Protein AF-A0A7S0S311-F1 (afdb_monomer_lite)

Secondary structure (DSSP, 8-state):
------GGG-HHHHIIIIIS------GGGTTS--S-SSPPPHHHHHHHHHHHHHHHHHHHHHHHHHHHTPBPTTT--BTTSPP-PPPPPP--PPPPP-HHHHHHHHHHHHHHHHHHHHHHHHHHHTT-SS--------------------

Structure (mmCIF, N/CA/C/O backbone):
data_AF-A0A7S0S311-F1
#
_entry.id   AF-A0A7S0S311-F1
#
loop_
_atom_site.group_PDB
_atom_site.id
_atom_site.type_symbol
_atom_site.label_atom_id
_atom_site.label_alt_id
_atom_site.label_comp_id
_atom_site.label_asym_id
_atom_site.label_entity_id
_atom_site.label_seq_id
_atom_site.pdbx_PDB_ins_code
_atom_site.Cartn_x
_atom_site.Cartn_y
_atom_site.Cartn_z
_atom_site.occupancy
_atom_site.B_iso_or_equiv
_atom_site.auth_seq_id
_atom_site.auth_comp_id
_atom_site.auth_asym_id
_atom_site.auth_atom_id
_atom_site.pdbx_PDB_model_num
ATOM 1 N N . TYR A 1 1 ? -0.106 21.552 -8.488 1.00 35.12 1 TYR A N 1
ATOM 2 C CA . TYR A 1 1 ? -1.240 20.873 -7.839 1.00 35.12 1 TYR A CA 1
ATOM 3 C C . TYR A 1 1 ? -0.698 19.717 -7.018 1.00 35.12 1 TYR A C 1
ATOM 5 O O . TYR A 1 1 ? -0.629 18.599 -7.505 1.00 35.12 1 TYR A O 1
ATOM 13 N N . GLU A 1 2 ? -0.245 19.992 -5.796 1.00 34.47 2 GLU A N 1
ATOM 14 C CA . GLU A 1 2 ? 0.014 18.925 -4.830 1.00 34.47 2 GLU A CA 1
ATOM 15 C C . GLU A 1 2 ? -1.332 18.558 -4.213 1.00 34.47 2 GLU A C 1
ATOM 17 O O . GLU A 1 2 ? -1.869 19.280 -3.373 1.00 34.47 2 GLU A O 1
ATOM 22 N N . LEU A 1 3 ? -1.935 17.471 -4.692 1.00 40.78 3 LEU A N 1
ATOM 23 C CA . LEU A 1 3 ? -3.028 16.850 -3.961 1.00 40.78 3 LEU A CA 1
ATOM 24 C C . LEU A 1 3 ? -2.434 16.400 -2.623 1.00 40.78 3 LEU A C 1
ATOM 26 O O . LEU A 1 3 ? -1.615 15.485 -2.590 1.00 40.78 3 LEU A O 1
ATOM 30 N N . GLY A 1 4 ? -2.815 17.078 -1.540 1.00 38.97 4 GLY A N 1
ATOM 31 C CA . GLY A 1 4 ? -2.367 16.848 -0.166 1.00 38.97 4 GLY A CA 1
ATOM 32 C C . GLY A 1 4 ? -2.811 15.508 0.432 1.00 38.97 4 GLY A C 1
ATOM 33 O O . GLY A 1 4 ? -3.222 15.459 1.591 1.00 38.97 4 GLY A O 1
ATOM 34 N N . TRP A 1 5 ? -2.722 14.416 -0.331 1.00 44.72 5 TRP A N 1
ATOM 35 C CA . TRP A 1 5 ? -2.712 13.056 0.191 1.00 44.72 5 TRP A CA 1
ATOM 36 C C . TRP A 1 5 ? -1.402 12.887 0.952 1.00 44.72 5 TRP A C 1
ATOM 38 O O . TRP A 1 5 ? -0.357 12.540 0.404 1.00 44.72 5 TRP A O 1
ATOM 48 N N . ARG A 1 6 ? -1.439 13.259 2.229 1.00 55.03 6 ARG A N 1
ATOM 49 C CA . ARG A 1 6 ? -0.287 13.199 3.122 1.00 55.03 6 ARG A CA 1
ATOM 50 C C . ARG A 1 6 ? 0.303 11.781 3.112 1.00 55.03 6 ARG A C 1
ATOM 52 O O . ARG A 1 6 ? -0.429 10.797 3.001 1.00 55.03 6 ARG A O 1
ATOM 59 N N . LYS A 1 7 ? 1.624 11.674 3.325 1.00 58.47 7 LYS A N 1
ATOM 60 C CA . LYS A 1 7 ? 2.368 10.406 3.550 1.00 58.47 7 LYS A CA 1
ATOM 61 C C . LYS A 1 7 ? 1.701 9.475 4.588 1.00 58.47 7 LYS A C 1
ATOM 63 O O . LYS A 1 7 ? 1.974 8.277 4.623 1.00 58.47 7 LYS A O 1
ATOM 68 N N . GLU A 1 8 ? 0.810 10.046 5.392 1.00 66.06 8 GLU A N 1
ATOM 69 C CA . GLU A 1 8 ? -0.085 9.448 6.383 1.00 66.06 8 GLU A CA 1
ATOM 70 C C . GLU A 1 8 ? -1.044 8.371 5.836 1.00 66.06 8 GLU A C 1
ATOM 72 O O . GLU A 1 8 ? -1.534 7.570 6.625 1.00 66.06 8 GLU A O 1
ATOM 77 N N . CYS A 1 9 ? -1.285 8.293 4.520 1.00 73.31 9 CYS A N 1
ATOM 78 C CA . CYS A 1 9 ? -2.152 7.263 3.916 1.00 73.31 9 CYS A CA 1
ATOM 79 C C . CYS A 1 9 ? -1.428 6.356 2.905 1.00 73.31 9 CYS A C 1
ATOM 81 O O . CYS A 1 9 ? -2.066 5.761 2.038 1.00 73.31 9 CYS A O 1
ATOM 83 N N . SER A 1 10 ? -0.098 6.251 2.973 1.00 87.38 10 SER A N 1
ATOM 84 C CA . SER A 1 10 ? 0.636 5.347 2.075 1.00 87.38 10 SER A CA 1
ATOM 85 C C . SER A 1 10 ? 0.290 3.877 2.338 1.00 87.38 10 SER A C 1
ATOM 87 O O . SER A 1 10 ? 0.077 3.472 3.482 1.00 87.38 10 SER A O 1
ATOM 89 N N . LEU A 1 11 ? 0.301 3.049 1.287 1.00 87.94 11 LEU A N 1
ATOM 90 C CA . LEU A 1 11 ? 0.029 1.613 1.413 1.00 87.94 11 LEU A CA 1
ATOM 91 C C . LEU A 1 11 ? 0.995 0.933 2.396 1.00 87.94 11 LEU A C 1
ATOM 93 O O . LEU A 1 11 ? 0.564 0.116 3.198 1.00 87.94 11 LEU A O 1
ATOM 97 N N . ALA A 1 12 ? 2.274 1.320 2.393 1.00 88.38 12 ALA A N 1
ATOM 98 C CA . ALA A 1 12 ? 3.272 0.799 3.328 1.00 88.38 12 ALA A CA 1
ATOM 99 C C . ALA A 1 12 ? 2.954 1.139 4.797 1.00 88.38 12 ALA A C 1
ATOM 101 O O . ALA A 1 12 ? 3.152 0.315 5.692 1.00 88.38 12 ALA A O 1
ATOM 102 N N . LEU A 1 13 ? 2.440 2.345 5.058 1.00 86.38 13 LEU A N 1
ATOM 103 C CA . LEU A 1 13 ? 2.009 2.732 6.398 1.00 86.38 13 LEU A CA 1
ATOM 104 C C . LEU A 1 13 ? 0.727 1.996 6.802 1.00 86.38 13 LEU A C 1
ATOM 106 O O . LEU A 1 13 ? 0.610 1.561 7.947 1.00 86.38 13 LEU A O 1
ATOM 110 N N . LEU A 1 14 ? -0.207 1.801 5.870 1.00 87.38 14 LEU A N 1
ATOM 111 C CA . LEU A 1 14 ? -1.443 1.056 6.111 1.00 87.38 14 LEU A CA 1
ATOM 112 C C . LEU A 1 14 ? -1.164 -0.415 6.424 1.00 87.38 14 LEU A C 1
ATOM 114 O O . LEU A 1 14 ? -1.672 -0.927 7.416 1.00 87.38 14 LEU A O 1
ATOM 118 N N . THR A 1 15 ? -0.314 -1.095 5.653 1.00 90.44 15 THR A N 1
ATOM 119 C CA . THR A 1 15 ? 0.043 -2.493 5.945 1.00 90.44 15 THR A CA 1
ATOM 120 C C . THR A 1 15 ? 0.726 -2.617 7.302 1.00 90.44 15 THR A C 1
ATOM 122 O O . THR A 1 15 ? 0.390 -3.511 8.076 1.00 90.44 15 THR A O 1
ATOM 125 N N . ARG A 1 16 ? 1.607 -1.675 7.654 1.00 89.19 16 ARG A N 1
ATOM 126 C CA . ARG A 1 16 ? 2.268 -1.676 8.961 1.00 89.19 16 ARG A CA 1
ATOM 127 C C . ARG A 1 16 ? 1.292 -1.442 10.113 1.00 89.19 16 ARG A C 1
ATOM 129 O O . ARG A 1 16 ? 1.368 -2.137 11.116 1.00 89.19 16 ARG A O 1
ATOM 136 N N . THR A 1 17 ? 0.400 -0.465 9.990 1.00 87.12 17 THR A N 1
ATOM 137 C CA . THR A 1 17 ? -0.508 -0.072 11.083 1.00 87.12 17 THR A CA 1
ATOM 138 C C . THR A 1 17 ? -1.686 -1.029 11.247 1.00 87.12 17 THR A C 1
ATOM 140 O O . THR A 1 17 ? -2.075 -1.323 12.372 1.00 87.12 17 THR A O 1
ATOM 143 N N . ILE A 1 18 ? -2.240 -1.535 10.143 1.00 88.31 18 ILE A N 1
ATOM 144 C CA . ILE A 1 18 ? -3.463 -2.349 10.146 1.00 88.31 18 ILE A CA 1
ATOM 145 C C . ILE A 1 18 ? -3.147 -3.844 10.184 1.00 88.31 18 ILE A C 1
ATOM 147 O O . ILE A 1 18 ? -3.844 -4.598 10.863 1.00 88.31 18 ILE A O 1
ATOM 151 N N . LEU A 1 19 ? -2.127 -4.283 9.440 1.00 90.50 19 LEU A N 1
ATOM 152 C CA . LEU A 1 19 ? -1.751 -5.699 9.359 1.00 90.50 19 LEU A CA 1
ATOM 153 C C . LEU A 1 19 ? -0.596 -6.053 10.301 1.00 90.50 19 LEU A C 1
ATOM 155 O O . LEU A 1 19 ? -0.382 -7.231 10.558 1.00 90.50 19 LEU A O 1
ATOM 159 N N . GLY A 1 20 ? 0.148 -5.065 10.810 1.00 90.12 20 GLY A N 1
ATOM 160 C CA . GLY A 1 20 ? 1.336 -5.308 11.634 1.00 90.12 20 GLY A CA 1
ATOM 161 C C . GLY A 1 20 ? 2.543 -5.818 10.842 1.00 90.12 20 GLY A C 1
ATOM 162 O O . GLY A 1 20 ? 3.520 -6.251 11.445 1.00 90.12 20 GLY A O 1
ATOM 163 N N . VAL A 1 21 ? 2.493 -5.776 9.505 1.00 89.06 21 VAL A N 1
ATOM 164 C CA . VAL A 1 21 ? 3.528 -6.344 8.628 1.00 89.06 21 VAL A CA 1
ATOM 165 C C . VAL A 1 21 ? 4.206 -5.227 7.827 1.00 89.06 21 VAL A C 1
ATOM 167 O O . VAL A 1 21 ? 3.507 -4.392 7.235 1.00 89.06 21 VAL A O 1
ATOM 170 N N . PRO A 1 22 ? 5.552 -5.168 7.792 1.00 86.56 22 PRO A N 1
ATOM 171 C CA . PRO A 1 22 ? 6.258 -4.237 6.924 1.00 86.56 22 PRO A CA 1
ATOM 172 C C . PRO A 1 22 ? 6.001 -4.568 5.448 1.00 86.56 22 PRO A C 1
ATOM 174 O O . PRO A 1 22 ? 5.826 -5.719 5.056 1.00 86.56 22 PRO A O 1
ATOM 177 N N . SER A 1 23 ? 5.948 -3.535 4.610 1.00 82.31 23 SER A N 1
ATOM 178 C CA . SER A 1 23 ? 5.849 -3.711 3.162 1.00 82.31 23 SER A CA 1
ATOM 179 C C . SER A 1 23 ? 7.253 -3.893 2.586 1.00 82.31 23 SER A C 1
ATOM 181 O O . SER A 1 23 ? 7.843 -2.920 2.121 1.00 82.31 23 SER A O 1
ATOM 183 N N . ASP A 1 24 ? 7.768 -5.123 2.588 1.00 79.12 24 ASP A N 1
ATOM 184 C CA . ASP A 1 24 ? 9.091 -5.473 2.038 1.00 79.12 24 ASP A CA 1
ATOM 185 C C . ASP A 1 24 ? 9.059 -5.555 0.502 1.00 79.12 24 ASP A C 1
ATOM 187 O O . ASP A 1 24 ? 9.306 -6.594 -0.115 1.00 79.12 24 ASP A O 1
ATOM 191 N N . LYS A 1 25 ? 8.668 -4.451 -0.137 1.00 81.75 25 LYS A N 1
ATOM 192 C CA . LYS A 1 25 ? 8.604 -4.343 -1.595 1.00 81.75 25 LYS A CA 1
ATOM 193 C C . LYS A 1 25 ? 9.919 -3.802 -2.119 1.00 81.75 25 LYS A C 1
ATOM 195 O O . LYS A 1 25 ? 10.410 -2.783 -1.638 1.00 81.75 25 LYS A O 1
ATOM 200 N N . ASP A 1 26 ? 10.441 -4.457 -3.146 1.00 81.44 26 ASP A N 1
ATOM 201 C CA . ASP A 1 26 ? 11.611 -3.969 -3.858 1.00 81.44 26 ASP A CA 1
ATOM 202 C C . ASP A 1 26 ? 11.254 -2.712 -4.663 1.00 81.44 26 ASP A C 1
ATOM 204 O O . ASP A 1 26 ? 10.416 -2.739 -5.565 1.00 81.44 26 ASP A O 1
ATOM 208 N N . MET A 1 27 ? 11.891 -1.594 -4.322 1.00 85.12 27 MET A N 1
ATOM 209 C CA . MET A 1 27 ? 11.680 -0.305 -4.979 1.00 85.12 27 MET A CA 1
ATOM 210 C C . MET A 1 27 ? 12.296 -0.221 -6.372 1.00 85.12 27 MET A C 1
ATOM 212 O O . MET A 1 27 ? 11.941 0.701 -7.113 1.00 85.12 27 MET A O 1
ATOM 216 N N . ALA A 1 28 ? 13.139 -1.183 -6.759 1.00 86.56 28 ALA A N 1
ATOM 217 C CA . ALA A 1 28 ? 13.687 -1.271 -8.109 1.00 86.56 28 ALA A CA 1
ATOM 218 C C . ALA A 1 28 ? 12.585 -1.366 -9.181 1.00 86.56 28 ALA A C 1
ATOM 220 O O . ALA A 1 28 ? 12.736 -0.827 -10.275 1.00 86.56 28 ALA A O 1
ATOM 221 N N . HIS A 1 29 ? 11.443 -1.979 -8.853 1.00 88.19 29 HIS A N 1
ATOM 222 C CA . HIS A 1 29 ? 10.328 -2.165 -9.788 1.00 88.19 29 HIS A CA 1
ATOM 223 C C . HIS A 1 29 ? 9.293 -1.030 -9.764 1.00 88.19 29 HIS A C 1
ATOM 225 O O . HIS A 1 29 ? 8.482 -0.915 -10.679 1.00 88.19 29 HIS A O 1
ATOM 231 N N . THR A 1 30 ? 9.336 -0.126 -8.778 1.00 89.19 30 THR A N 1
ATOM 232 C CA . THR A 1 30 ? 8.375 0.992 -8.689 1.00 89.19 30 THR A CA 1
ATOM 233 C C . THR A 1 30 ? 8.447 1.916 -9.909 1.00 89.19 30 THR A C 1
ATOM 235 O O . THR A 1 30 ? 7.440 2.486 -10.315 1.00 89.19 30 THR A O 1
ATO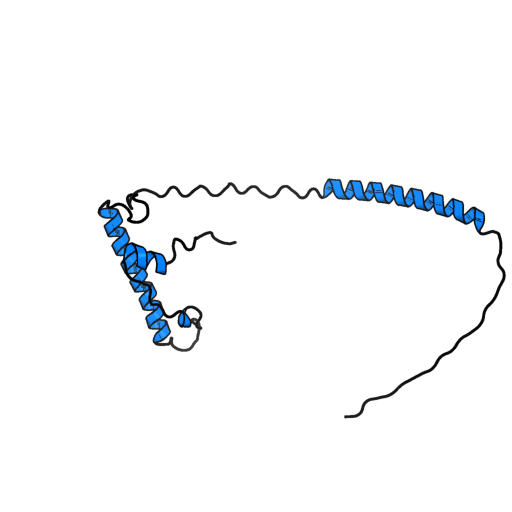M 238 N N . LYS A 1 31 ? 9.642 2.080 -10.488 1.00 90.00 31 LYS A N 1
ATOM 239 C CA . LYS A 1 31 ? 9.906 2.967 -11.633 1.00 90.00 31 LYS A CA 1
ATOM 240 C C . LYS A 1 31 ? 10.479 2.222 -12.843 1.00 90.00 31 LYS A C 1
ATOM 242 O O . LYS A 1 31 ? 11.100 2.847 -13.696 1.00 90.00 31 LYS A O 1
ATOM 247 N N . SER A 1 32 ? 10.333 0.897 -12.884 1.00 90.44 32 SER A N 1
ATOM 248 C CA . SER A 1 32 ? 10.706 0.116 -14.066 1.00 90.44 32 SER A CA 1
ATOM 249 C C . SER A 1 32 ? 9.783 0.435 -15.239 1.00 90.44 32 SER A C 1
ATOM 251 O O . SER A 1 32 ? 8.701 0.979 -15.036 1.00 90.44 32 SER A O 1
ATOM 253 N N . ASP A 1 33 ? 10.185 0.057 -16.445 1.00 93.00 33 ASP A N 1
ATOM 254 C CA . ASP A 1 33 ? 9.337 0.201 -17.621 1.00 93.00 33 ASP A CA 1
ATOM 255 C C . ASP A 1 33 ? 8.175 -0.809 -17.577 1.00 93.00 33 ASP A C 1
ATOM 257 O O . ASP A 1 33 ? 8.395 -2.020 -17.602 1.00 93.00 33 ASP A O 1
ATOM 261 N N . TRP A 1 34 ? 6.950 -0.304 -17.416 1.00 93.75 34 TRP A N 1
ATOM 262 C CA . TRP A 1 34 ? 5.720 -1.100 -17.306 1.00 93.75 34 TRP A CA 1
ATOM 263 C C . TRP A 1 34 ? 4.928 -1.161 -18.613 1.00 93.75 34 TRP A C 1
ATOM 265 O O . TRP A 1 34 ? 3.977 -1.936 -18.688 1.00 93.75 34 TRP A O 1
ATOM 275 N N . ASP A 1 35 ? 5.301 -0.353 -19.608 1.00 90.44 35 ASP A N 1
ATOM 276 C CA . ASP A 1 35 ? 4.566 -0.188 -20.868 1.00 90.44 35 ASP A CA 1
ATOM 277 C C . ASP A 1 35 ? 5.382 -0.715 -22.059 1.00 90.44 35 ASP A C 1
ATOM 279 O O . ASP A 1 35 ? 5.311 -0.224 -23.184 1.00 90.44 35 ASP A O 1
ATOM 283 N N . THR A 1 36 ? 6.216 -1.722 -21.798 1.00 83.56 36 THR A N 1
ATOM 284 C CA . THR A 1 36 ? 7.015 -2.373 -22.831 1.00 83.56 36 THR A CA 1
ATOM 285 C C . THR A 1 36 ? 6.148 -3.293 -23.680 1.00 83.56 36 THR A C 1
ATOM 287 O O . THR A 1 36 ? 5.345 -4.055 -23.148 1.00 83.56 36 THR A O 1
ATOM 290 N N . GLU A 1 37 ? 6.412 -3.357 -24.988 1.00 89.44 37 GLU A N 1
ATOM 291 C CA . GLU A 1 37 ? 5.862 -4.423 -25.844 1.00 89.44 37 GLU A CA 1
ATOM 292 C C . GLU A 1 37 ? 6.356 -5.826 -25.430 1.00 89.44 37 GLU A C 1
ATOM 294 O O . GLU A 1 37 ? 5.752 -6.844 -25.769 1.00 89.44 37 GLU A O 1
ATOM 299 N N . ALA A 1 38 ? 7.461 -5.890 -24.678 1.00 89.94 38 ALA A N 1
ATOM 300 C CA . ALA A 1 38 ? 7.993 -7.121 -24.114 1.00 89.94 38 ALA A CA 1
ATOM 301 C C . ALA A 1 38 ? 7.171 -7.613 -22.901 1.00 89.94 38 ALA A C 1
ATOM 303 O O . ALA A 1 38 ? 6.605 -6.806 -22.161 1.00 89.94 38 ALA A O 1
ATOM 304 N N . PRO A 1 39 ? 7.144 -8.935 -22.633 1.00 95.12 39 PRO A N 1
ATOM 305 C CA . PRO A 1 39 ? 6.502 -9.477 -21.440 1.00 95.12 39 PRO A CA 1
ATOM 306 C C . PRO A 1 39 ? 7.108 -8.930 -20.140 1.00 95.12 39 PRO A C 1
ATOM 308 O O . PRO A 1 39 ? 8.326 -8.794 -20.019 1.00 95.12 39 PRO A O 1
ATOM 311 N N . LEU A 1 40 ? 6.257 -8.708 -19.133 1.00 95.56 40 LEU A N 1
ATOM 312 C CA . LEU A 1 40 ? 6.689 -8.272 -17.805 1.00 95.56 40 LEU A CA 1
ATOM 313 C C . LEU A 1 40 ? 7.651 -9.277 -17.164 1.00 95.56 40 LEU A C 1
ATOM 315 O O . LEU A 1 40 ? 7.451 -10.495 -17.204 1.00 95.56 40 LEU A O 1
ATOM 319 N N . THR A 1 41 ? 8.669 -8.753 -16.488 1.00 95.00 41 THR A N 1
ATOM 320 C CA . THR A 1 41 ? 9.602 -9.577 -15.716 1.00 95.00 41 THR A CA 1
ATOM 321 C C . THR A 1 41 ? 8.909 -10.214 -14.507 1.00 95.00 41 THR A C 1
ATOM 323 O O . THR A 1 41 ? 7.958 -9.670 -13.940 1.00 95.00 41 THR A O 1
ATOM 326 N N . VAL A 1 42 ? 9.434 -11.348 -14.031 1.00 94.94 42 VAL A N 1
ATOM 327 C CA . VAL A 1 42 ? 8.929 -12.015 -12.813 1.00 94.94 42 VAL A CA 1
ATOM 328 C C . VAL A 1 42 ? 8.948 -11.071 -11.601 1.00 94.94 42 VAL A C 1
ATOM 330 O O . VAL A 1 42 ? 8.035 -11.108 -10.776 1.00 94.94 42 VAL A O 1
ATOM 333 N N . GLY A 1 43 ? 9.955 -10.194 -11.506 1.00 93.75 43 GLY A N 1
ATOM 334 C CA . GLY A 1 43 ? 10.060 -9.185 -10.449 1.00 93.75 43 GLY A CA 1
ATOM 335 C C . GLY A 1 43 ? 8.917 -8.168 -10.479 1.00 93.75 43 GLY A C 1
ATOM 336 O O . GLY A 1 43 ? 8.297 -7.920 -9.446 1.00 93.75 43 GLY A O 1
ATOM 337 N N . GLN A 1 44 ? 8.562 -7.662 -11.664 1.00 94.56 44 GLN A N 1
ATOM 338 C CA . GLN A 1 44 ? 7.417 -6.765 -11.857 1.00 94.56 44 GLN A CA 1
ATOM 339 C C . GLN A 1 44 ? 6.092 -7.450 -11.517 1.00 94.56 44 GLN A C 1
ATOM 341 O O . GLN A 1 44 ? 5.295 -6.909 -10.751 1.00 94.56 44 GLN A O 1
ATOM 346 N N . VAL A 1 45 ? 5.873 -8.676 -11.998 1.00 95.31 45 VAL A N 1
ATOM 347 C CA . VAL A 1 45 ? 4.654 -9.435 -11.670 1.00 95.31 45 VAL A CA 1
ATOM 348 C C . VAL A 1 45 ? 4.540 -9.649 -10.159 1.00 95.31 45 VAL A C 1
ATOM 350 O O . VAL A 1 45 ? 3.484 -9.403 -9.575 1.00 95.31 45 VAL A O 1
ATOM 353 N N . LYS A 1 46 ? 5.635 -10.044 -9.497 1.00 94.94 46 LYS A N 1
ATOM 354 C CA . LYS A 1 46 ? 5.674 -10.216 -8.038 1.00 94.94 46 LYS A CA 1
ATOM 355 C C . LYS A 1 46 ? 5.396 -8.904 -7.304 1.00 94.94 46 LYS A C 1
ATOM 357 O O . LYS A 1 46 ? 4.631 -8.906 -6.341 1.00 94.94 46 LYS A O 1
ATOM 362 N N . TYR A 1 47 ? 5.990 -7.801 -7.751 1.00 93.81 47 TYR A N 1
ATOM 363 C CA . TYR A 1 47 ? 5.769 -6.474 -7.181 1.00 93.81 47 TYR A CA 1
ATOM 364 C C . TYR A 1 47 ? 4.288 -6.071 -7.258 1.00 93.81 47 TYR A C 1
ATOM 366 O O . TYR A 1 47 ? 3.677 -5.768 -6.232 1.00 93.81 47 TYR A O 1
ATOM 374 N N . ALA A 1 48 ? 3.684 -6.159 -8.447 1.00 94.12 48 ALA A N 1
ATOM 375 C CA . ALA A 1 48 ? 2.279 -5.815 -8.662 1.00 94.12 48 ALA A CA 1
ATOM 376 C C . ALA A 1 48 ? 1.331 -6.730 -7.865 1.00 94.12 48 ALA A C 1
ATOM 378 O O . ALA A 1 48 ? 0.368 -6.265 -7.249 1.00 94.12 48 ALA A O 1
ATOM 379 N N . ALA A 1 49 ? 1.629 -8.031 -7.813 1.00 95.06 49 ALA A N 1
ATOM 380 C CA . ALA A 1 49 ? 0.862 -8.983 -7.016 1.00 95.06 49 ALA A CA 1
ATOM 381 C C . ALA A 1 49 ? 0.918 -8.651 -5.516 1.00 95.06 49 ALA A C 1
ATOM 383 O O . ALA A 1 49 ? -0.107 -8.715 -4.834 1.00 95.06 49 ALA A O 1
ATOM 384 N N . LEU A 1 50 ? 2.085 -8.253 -4.995 1.00 93.75 50 LEU A N 1
ATOM 385 C CA . LEU A 1 50 ? 2.231 -7.830 -3.600 1.00 93.75 50 LEU A CA 1
ATOM 386 C C . LEU A 1 50 ? 1.428 -6.562 -3.293 1.00 93.75 50 LEU A C 1
ATOM 388 O O . LEU A 1 50 ? 0.837 -6.479 -2.216 1.00 93.75 50 LEU A O 1
ATOM 392 N N . ASP A 1 51 ? 1.360 -5.597 -4.212 1.00 93.31 51 ASP A N 1
ATOM 393 C CA . ASP A 1 51 ? 0.503 -4.411 -4.073 1.00 93.31 51 ASP A CA 1
ATOM 394 C C . ASP A 1 51 ? -0.981 -4.782 -3.977 1.00 93.31 51 ASP A C 1
ATOM 396 O O . ASP A 1 51 ? -1.675 -4.343 -3.049 1.00 93.31 51 ASP A O 1
ATOM 400 N N . ALA A 1 52 ? -1.458 -5.641 -4.879 1.00 95.44 52 ALA A N 1
ATOM 401 C CA . ALA A 1 52 ? -2.848 -6.090 -4.897 1.00 95.44 52 ALA A CA 1
ATOM 402 C C . ALA A 1 52 ? -3.213 -6.893 -3.636 1.00 95.44 52 ALA A C 1
ATOM 404 O O . ALA A 1 52 ? -4.243 -6.638 -3.000 1.00 95.44 52 ALA A O 1
ATOM 405 N N . LEU A 1 53 ? -2.350 -7.827 -3.225 1.00 94.88 53 LEU A N 1
ATOM 406 C CA . LEU A 1 53 ? -2.551 -8.640 -2.023 1.00 94.88 53 LEU A CA 1
ATOM 407 C C . LEU A 1 53 ? -2.545 -7.789 -0.752 1.00 94.88 53 LEU A C 1
ATOM 409 O O . LEU A 1 53 ? -3.449 -7.930 0.076 1.00 94.88 53 LEU A O 1
ATOM 413 N N . ALA A 1 54 ? -1.572 -6.885 -0.616 1.00 93.25 54 ALA A N 1
ATOM 414 C CA . ALA A 1 54 ? -1.479 -5.964 0.512 1.00 93.25 54 ALA A CA 1
ATOM 415 C C . ALA A 1 54 ? -2.732 -5.088 0.627 1.00 93.25 54 ALA A C 1
ATOM 417 O O . ALA A 1 54 ? -3.309 -4.969 1.710 1.00 93.25 54 ALA A O 1
ATOM 418 N N . THR A 1 55 ? -3.190 -4.530 -0.495 1.00 94.81 55 THR A N 1
ATOM 419 C CA . THR A 1 55 ? -4.392 -3.688 -0.548 1.00 94.81 55 THR A CA 1
ATOM 420 C C . THR A 1 55 ? -5.637 -4.481 -0.158 1.00 94.81 55 THR A C 1
ATOM 422 O O . THR A 1 55 ? -6.404 -4.049 0.704 1.00 94.81 55 THR A O 1
ATOM 425 N N . GLY A 1 56 ? -5.819 -5.677 -0.724 1.00 95.75 56 GLY A N 1
ATOM 426 C CA . GLY A 1 56 ? -6.959 -6.536 -0.403 1.00 95.75 56 GLY A CA 1
ATOM 427 C C . GLY A 1 56 ? -6.975 -6.983 1.062 1.00 95.75 56 GLY A C 1
ATOM 428 O O . GLY A 1 56 ? -8.031 -6.993 1.697 1.00 95.75 56 GLY A O 1
ATOM 429 N N . ALA A 1 57 ? -5.812 -7.323 1.621 1.00 94.88 57 ALA A N 1
ATOM 430 C CA . ALA A 1 57 ? -5.680 -7.684 3.029 1.00 94.88 57 ALA A CA 1
ATOM 431 C C . ALA A 1 57 ? -5.987 -6.495 3.951 1.00 94.88 57 ALA A C 1
ATOM 433 O O . ALA A 1 57 ? -6.789 -6.638 4.878 1.00 94.88 57 ALA A O 1
ATOM 434 N N . ALA A 1 58 ? -5.420 -5.320 3.663 1.00 92.38 58 ALA A N 1
ATOM 435 C CA . ALA A 1 58 ? -5.679 -4.096 4.416 1.00 92.38 58 ALA A CA 1
ATOM 436 C C . ALA A 1 58 ? -7.169 -3.731 4.389 1.00 92.38 58 ALA A C 1
ATOM 438 O O . ALA A 1 58 ? -7.757 -3.484 5.439 1.00 92.38 58 ALA A O 1
ATOM 439 N N . PHE A 1 59 ? -7.811 -3.791 3.220 1.00 93.50 59 PHE A N 1
ATOM 440 C CA . PHE A 1 59 ? -9.240 -3.515 3.081 1.00 93.50 59 PHE A CA 1
ATOM 441 C C . PHE A 1 59 ? -10.112 -4.490 3.881 1.00 93.50 59 PHE A C 1
ATOM 443 O O . PHE A 1 59 ? -11.008 -4.064 4.612 1.00 93.50 59 PHE A O 1
ATOM 450 N N . ARG A 1 60 ? -9.846 -5.802 3.796 1.00 94.94 60 ARG A N 1
ATOM 451 C CA . ARG A 1 60 ? -10.587 -6.804 4.583 1.00 94.94 60 ARG A CA 1
ATOM 452 C C . ARG A 1 60 ? -10.435 -6.563 6.082 1.00 94.94 60 ARG A C 1
ATOM 454 O O . ARG A 1 60 ? -11.429 -6.607 6.804 1.00 94.94 60 ARG A O 1
ATOM 461 N N . ARG A 1 61 ? -9.218 -6.271 6.547 1.00 91.50 61 ARG A N 1
ATOM 462 C CA . ARG A 1 61 ? -8.972 -5.979 7.962 1.00 91.50 61 ARG A CA 1
ATOM 463 C C . ARG A 1 61 ? -9.671 -4.695 8.401 1.00 91.50 61 ARG A C 1
ATOM 465 O O . ARG A 1 61 ? -10.315 -4.710 9.442 1.00 91.50 61 ARG A O 1
ATOM 472 N N . LEU A 1 62 ? -9.625 -3.635 7.595 1.00 89.19 62 LEU A N 1
ATOM 473 C CA . LEU A 1 62 ? -10.363 -2.395 7.853 1.00 89.19 62 LEU A CA 1
ATOM 474 C C . LEU A 1 62 ? -11.869 -2.632 7.961 1.00 89.19 62 LEU A C 1
ATOM 476 O O . LEU A 1 62 ? -12.491 -2.110 8.877 1.00 89.19 62 LEU A O 1
ATOM 480 N N . ARG A 1 63 ? -12.459 -3.457 7.086 1.00 90.94 63 ARG A N 1
ATOM 481 C CA . ARG A 1 63 ? -13.885 -3.811 7.189 1.00 90.94 63 ARG A CA 1
ATOM 482 C C . ARG A 1 63 ? -14.216 -4.534 8.491 1.00 90.94 63 ARG A C 1
ATOM 484 O O . ARG A 1 63 ? -15.253 -4.250 9.079 1.00 90.94 63 ARG A O 1
ATOM 491 N N . LEU A 1 64 ? -13.353 -5.448 8.936 1.00 91.06 64 LEU A N 1
ATOM 492 C CA . LEU A 1 64 ? -13.538 -6.150 10.208 1.00 91.06 64 LE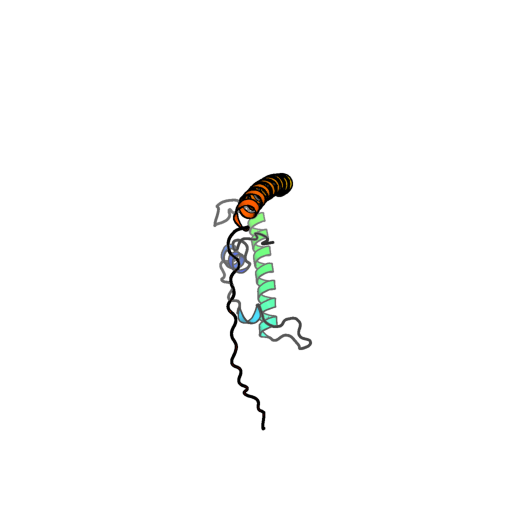U A CA 1
ATOM 493 C C . LEU A 1 64 ? -13.421 -5.195 11.399 1.00 91.06 64 LEU A C 1
ATOM 495 O O . LEU A 1 64 ? -14.270 -5.239 12.278 1.00 91.06 64 LEU A O 1
ATOM 499 N N . LEU A 1 65 ? -12.425 -4.306 11.392 1.00 88.19 65 LEU A N 1
ATOM 500 C CA . LEU A 1 65 ? -12.237 -3.281 12.424 1.00 88.19 65 LEU A CA 1
ATOM 501 C C . LEU A 1 65 ? -13.408 -2.288 12.477 1.00 88.19 65 LEU A C 1
ATOM 503 O O . LEU A 1 65 ? -13.871 -1.909 13.547 1.00 88.19 65 LEU A O 1
ATOM 507 N N . HIS A 1 66 ? -13.924 -1.895 11.313 1.00 87.06 66 HIS A N 1
ATOM 508 C CA . HIS A 1 66 ? -15.103 -1.042 11.212 1.00 87.06 66 HIS A CA 1
ATOM 509 C C . HIS A 1 66 ? -16.363 -1.741 11.743 1.00 87.06 66 HIS A C 1
ATOM 511 O O . HIS A 1 66 ? -17.216 -1.093 12.340 1.00 87.06 66 HIS A O 1
ATOM 517 N N . ALA A 1 67 ? -16.499 -3.052 11.525 1.00 87.81 67 ALA A N 1
ATOM 518 C CA . ALA A 1 67 ? -17.637 -3.828 12.014 1.00 87.81 67 ALA A CA 1
ATOM 519 C C . ALA A 1 67 ? -17.537 -4.177 13.510 1.00 87.81 67 ALA A C 1
ATOM 521 O O . ALA A 1 67 ? -18.569 -4.293 14.164 1.00 87.81 67 ALA A O 1
ATOM 522 N N . SER A 1 68 ? -16.327 -4.347 14.054 1.00 87.69 68 SER A N 1
ATOM 523 C CA . SER A 1 68 ? -16.123 -4.699 15.465 1.00 87.69 68 SER A CA 1
ATOM 524 C C . SER A 1 68 ? -16.327 -3.524 16.420 1.00 87.69 68 SER A C 1
ATOM 526 O O . SER A 1 68 ? -16.554 -3.745 17.607 1.00 87.69 68 SER A O 1
ATOM 528 N N . GLY A 1 69 ? -16.229 -2.285 15.927 1.00 82.38 69 GLY A N 1
ATOM 529 C CA . GLY A 1 69 ? -16.267 -1.085 16.766 1.00 82.38 69 GLY A CA 1
ATOM 530 C C . GLY A 1 69 ? -15.010 -0.900 17.621 1.00 82.38 69 GLY A C 1
ATOM 531 O O . GLY A 1 69 ? -14.997 -0.044 18.504 1.00 82.38 69 GLY A O 1
ATOM 532 N N . GLU A 1 70 ? -13.951 -1.680 17.372 1.00 82.88 70 GLU A N 1
ATOM 533 C CA . GLU A 1 70 ? -12.677 -1.504 18.066 1.00 82.88 70 GLU A CA 1
ATOM 534 C C . GLU A 1 70 ? -12.115 -0.095 17.804 1.00 82.88 70 GLU A C 1
ATOM 536 O O . GLU A 1 70 ? -12.241 0.435 16.695 1.00 82.88 70 GLU A O 1
ATOM 541 N N . PRO A 1 71 ? -11.485 0.550 18.796 1.00 83.06 71 PRO A N 1
ATOM 542 C CA . PRO A 1 71 ? -10.827 1.826 18.577 1.00 83.06 71 PRO A CA 1
ATOM 543 C C . PRO A 1 71 ? -9.544 1.649 17.755 1.00 83.06 71 PRO A C 1
ATOM 545 O O . PRO A 1 71 ? -8.833 0.647 17.844 1.00 83.06 71 PRO A O 1
ATOM 548 N N . CYS A 1 72 ? -9.211 2.657 16.958 1.00 77.50 72 CYS A N 1
ATOM 549 C CA . CYS A 1 72 ? -7.930 2.751 16.277 1.00 77.50 72 CYS A CA 1
ATOM 550 C C . CYS A 1 72 ? -6.794 2.816 17.302 1.00 77.50 72 CYS A C 1
ATOM 552 O O . CYS A 1 72 ? -6.790 3.670 18.186 1.00 77.50 72 CYS A O 1
ATOM 554 N N . THR A 1 73 ? -5.784 1.962 17.144 1.00 76.44 73 THR A N 1
ATOM 555 C CA . THR A 1 73 ? -4.623 1.889 18.047 1.00 76.44 73 THR A CA 1
ATOM 556 C C . THR A 1 73 ? -3.771 3.158 18.053 1.00 76.44 73 THR A C 1
ATOM 558 O O . THR A 1 73 ? -3.034 3.389 19.004 1.00 76.44 73 THR A O 1
ATOM 561 N N . ASN A 1 74 ? -3.872 3.993 17.015 1.00 73.25 74 ASN A N 1
ATOM 562 C CA . ASN A 1 74 ? -3.086 5.219 16.895 1.00 73.25 74 ASN A CA 1
ATOM 563 C C . ASN A 1 74 ? -3.785 6.456 17.489 1.00 73.25 74 ASN A C 1
ATOM 565 O O . ASN A 1 74 ? -3.125 7.314 18.062 1.00 73.25 74 ASN A O 1
ATOM 569 N N . CYS A 1 75 ? -5.108 6.583 17.337 1.00 78.94 75 CYS A N 1
ATOM 570 C CA . CYS A 1 75 ? -5.847 7.784 17.760 1.00 78.94 75 CYS A CA 1
ATOM 571 C C . CYS A 1 75 ? -6.985 7.522 18.756 1.00 78.94 75 CYS A C 1
ATOM 573 O 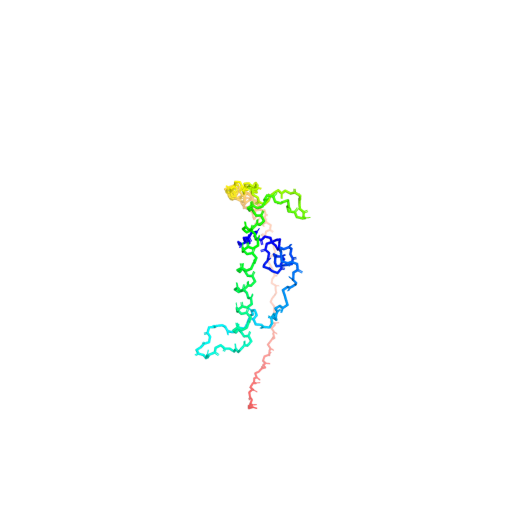O . CYS A 1 75 ? -7.653 8.469 19.164 1.00 78.94 75 CYS A O 1
ATOM 575 N N . GLY A 1 76 ? -7.242 6.264 19.124 1.00 79.50 76 GLY A N 1
ATOM 576 C CA . GLY A 1 76 ? -8.273 5.867 20.087 1.00 79.50 76 GLY A CA 1
ATOM 577 C C . GLY A 1 76 ? -9.720 6.006 19.599 1.00 79.50 76 GLY A C 1
ATOM 578 O O . GLY A 1 76 ? -10.636 5.631 20.322 1.00 79.50 76 GLY A O 1
ATOM 579 N N . ARG A 1 77 ? -9.949 6.527 18.387 1.00 82.69 77 ARG A N 1
ATOM 580 C CA . ARG A 1 77 ? -11.293 6.715 17.815 1.00 82.69 77 ARG A CA 1
ATOM 581 C C . ARG A 1 77 ? -11.803 5.443 17.138 1.00 82.69 77 ARG A C 1
ATOM 583 O O . ARG A 1 77 ? -10.991 4.742 16.531 1.00 82.69 77 ARG A O 1
ATOM 590 N N . PRO A 1 78 ? -13.112 5.146 17.187 1.00 82.19 78 PRO A N 1
ATOM 591 C CA . PRO A 1 78 ? -13.667 3.999 16.481 1.00 82.19 78 PRO A CA 1
ATOM 592 C C . PRO A 1 78 ? -13.509 4.159 14.967 1.00 82.19 78 PRO A C 1
ATOM 594 O O . PRO A 1 78 ? -13.689 5.245 14.419 1.00 82.19 78 PRO A O 1
ATOM 597 N N . TRP A 1 79 ? -13.206 3.059 14.275 1.00 80.19 79 TRP A N 1
ATOM 598 C CA . TRP A 1 79 ? -13.027 3.060 12.814 1.00 80.19 79 TRP A CA 1
ATOM 599 C C . TRP A 1 79 ? -14.300 3.416 12.039 1.00 80.19 79 TRP A C 1
ATOM 601 O O . TRP A 1 79 ? -14.216 3.774 10.867 1.00 80.19 79 TRP A O 1
ATOM 611 N N . SER A 1 80 ? -15.463 3.312 12.685 1.00 77.62 80 SER A N 1
ATOM 612 C CA . SER A 1 80 ? -16.761 3.691 12.132 1.00 77.62 80 SER A CA 1
ATOM 613 C C . SER A 1 80 ? -17.088 5.176 12.269 1.00 77.62 80 SER A C 1
ATOM 615 O O . SER A 1 80 ? -18.077 5.625 11.693 1.00 77.62 80 SER A O 1
ATOM 617 N N . GLU A 1 81 ? -16.311 5.944 13.042 1.00 78.75 81 GLU A N 1
ATOM 618 C CA . GLU A 1 81 ? -16.543 7.380 13.186 1.00 78.75 81 GLU A CA 1
ATOM 619 C C . GLU A 1 81 ? -16.123 8.098 11.892 1.00 78.75 81 GLU A C 1
ATOM 621 O O . GLU A 1 81 ? -14.959 7.999 11.485 1.00 78.75 81 GLU A O 1
ATOM 626 N N . PRO A 1 82 ? -17.032 8.836 11.226 1.00 70.69 82 PRO A N 1
ATOM 627 C CA . PRO A 1 82 ? -16.674 9.622 10.058 1.00 70.69 82 PRO A CA 1
ATOM 628 C C . PRO A 1 82 ? -15.579 10.622 10.426 1.00 70.69 82 PRO A C 1
ATOM 630 O O . PRO A 1 82 ? -15.755 11.469 11.305 1.00 70.69 82 PRO A O 1
ATOM 633 N N . ARG A 1 83 ? -14.433 10.551 9.742 1.00 69.44 83 ARG A N 1
ATOM 634 C CA . ARG A 1 83 ? -13.386 11.556 9.919 1.00 69.44 83 ARG A CA 1
ATOM 635 C C . ARG A 1 83 ? -13.940 12.901 9.459 1.00 69.44 83 ARG A C 1
ATOM 637 O O . ARG A 1 83 ? -14.296 13.047 8.293 1.00 69.44 83 ARG A O 1
ATOM 644 N N . GLN A 1 84 ? -13.951 13.892 10.346 1.00 65.94 84 GLN A N 1
ATOM 645 C CA . GLN A 1 84 ? -14.122 15.282 9.935 1.00 65.94 84 GLN A CA 1
ATOM 646 C C . GLN A 1 84 ? -12.913 15.660 9.077 1.00 65.94 84 GLN A C 1
ATOM 648 O O . GLN A 1 84 ? -11.812 15.881 9.583 1.00 65.94 84 GLN A O 1
ATOM 653 N N . ILE A 1 85 ? -13.095 15.641 7.759 1.00 66.44 85 ILE A N 1
ATOM 654 C CA . ILE A 1 85 ? -12.135 16.220 6.827 1.00 66.44 85 ILE A CA 1
ATOM 655 C C . ILE A 1 85 ? -12.303 17.732 6.990 1.00 66.44 85 ILE A C 1
ATOM 657 O O . ILE A 1 85 ? -13.415 18.215 6.772 1.00 66.44 85 ILE A O 1
ATOM 661 N N . PRO A 1 86 ? -11.263 18.474 7.414 1.00 67.19 86 PRO A N 1
ATOM 662 C CA . PRO A 1 86 ? -11.341 19.925 7.443 1.00 67.19 86 PRO A CA 1
ATOM 663 C C . PRO A 1 86 ? -11.754 20.398 6.054 1.00 67.19 86 PRO A C 1
ATOM 665 O O . PRO A 1 86 ? -11.137 19.986 5.067 1.00 67.19 86 PRO A O 1
ATOM 668 N N . GLU A 1 87 ? -12.810 21.205 5.978 1.00 65.50 87 GLU A N 1
ATOM 669 C CA . GLU A 1 87 ? -13.233 21.797 4.715 1.00 65.50 87 GLU A CA 1
ATOM 670 C C . GLU A 1 87 ? -12.015 22.503 4.098 1.00 65.50 87 GLU A C 1
ATOM 672 O O . GLU A 1 87 ? -11.298 23.215 4.818 1.00 65.50 87 GLU A O 1
ATOM 677 N N . PRO A 1 88 ? -11.695 22.265 2.812 1.00 75.50 88 PRO A N 1
ATOM 678 C CA . PRO A 1 88 ? -10.614 23.001 2.183 1.00 75.50 88 PRO A CA 1
ATOM 679 C C . PRO A 1 88 ? -10.917 24.498 2.324 1.00 75.50 88 PRO A C 1
ATOM 681 O O . PRO A 1 88 ? -12.079 24.892 2.194 1.00 75.50 88 PRO A O 1
ATOM 684 N N . PRO A 1 89 ? -9.907 25.343 2.597 1.00 75.81 89 PRO A N 1
ATOM 685 C CA . PRO A 1 89 ? -10.135 26.777 2.652 1.00 75.81 89 PRO A CA 1
ATOM 686 C C . PRO A 1 89 ? -10.799 27.204 1.345 1.00 75.81 89 PRO A C 1
ATOM 688 O O . PRO A 1 89 ? -10.350 26.803 0.266 1.00 75.81 89 PRO A O 1
ATOM 691 N N . ALA A 1 90 ? -11.885 27.974 1.453 1.00 76.19 90 ALA A N 1
ATOM 692 C CA . ALA A 1 90 ? -12.590 28.501 0.297 1.00 76.19 90 ALA A CA 1
ATOM 693 C C . ALA A 1 90 ? -11.565 29.097 -0.674 1.00 76.19 90 ALA A C 1
ATOM 695 O O . ALA A 1 90 ? -10.703 29.876 -0.260 1.00 76.19 90 ALA A O 1
ATOM 696 N N . PHE A 1 91 ? -11.635 28.696 -1.946 1.00 75.00 91 PHE A N 1
ATOM 697 C CA . PHE A 1 91 ? -10.787 29.261 -2.986 1.00 75.00 91 PHE A CA 1
ATOM 698 C C . PHE A 1 91 ? -11.055 30.764 -3.039 1.00 75.00 91 PHE A C 1
ATOM 700 O O . PHE A 1 91 ? -12.061 31.211 -3.588 1.00 75.00 91 PHE A O 1
ATOM 707 N N . THR A 1 92 ? -10.177 31.552 -2.426 1.00 73.94 92 THR A N 1
ATOM 708 C CA . THR A 1 92 ? -10.181 32.993 -2.601 1.00 73.94 92 THR A CA 1
ATOM 709 C C . THR A 1 92 ? -9.438 33.253 -3.905 1.00 73.94 92 THR A C 1
ATOM 711 O O . THR A 1 92 ? -8.240 32.967 -3.995 1.00 73.94 92 THR A O 1
ATOM 714 N N . PRO A 1 93 ? -10.121 33.727 -4.966 1.00 79.44 93 PRO A N 1
ATOM 715 C CA . PRO A 1 93 ? -9.409 34.135 -6.162 1.00 79.44 93 PRO A CA 1
ATOM 716 C C . PRO A 1 93 ? -8.378 35.199 -5.757 1.00 79.44 93 PRO A C 1
ATOM 718 O O . PRO A 1 93 ? -8.685 36.059 -4.921 1.00 79.44 93 PRO A O 1
ATOM 721 N N . PRO A 1 94 ? -7.151 35.150 -6.306 1.00 78.38 94 PRO A N 1
ATOM 722 C CA . PRO A 1 94 ? -6.150 36.157 -6.002 1.00 78.38 94 PRO A CA 1
ATOM 723 C C . PRO A 1 94 ? -6.724 37.544 -6.324 1.00 78.38 94 PRO A C 1
ATOM 725 O O . PRO A 1 94 ? -7.416 37.696 -7.339 1.00 78.38 94 PRO A O 1
ATOM 728 N N . PRO A 1 95 ? -6.468 38.562 -5.482 1.00 75.06 95 PRO A N 1
ATOM 729 C CA . PRO A 1 95 ? -6.944 39.908 -5.755 1.00 75.06 95 PRO A CA 1
ATOM 730 C C . PRO A 1 95 ? -6.445 40.345 -7.140 1.00 75.06 95 PRO A C 1
ATOM 732 O O . PRO A 1 95 ? -5.290 40.065 -7.486 1.00 75.06 95 PRO A O 1
ATOM 735 N N . PRO A 1 96 ? -7.286 41.021 -7.946 1.00 71.88 96 PRO A N 1
ATOM 736 C CA . PRO A 1 96 ? -6.889 41.454 -9.275 1.00 71.88 96 PRO A CA 1
ATOM 737 C C . PRO A 1 96 ? -5.606 42.286 -9.166 1.00 71.88 96 PRO A C 1
ATOM 739 O O . PRO A 1 96 ? -5.493 43.130 -8.266 1.00 71.88 96 PRO A O 1
ATOM 742 N N . PRO A 1 97 ? -4.619 42.067 -10.052 1.00 63.44 97 PRO A N 1
ATOM 743 C CA . PRO A 1 97 ? -3.362 42.786 -9.971 1.00 63.44 97 PRO A CA 1
ATOM 744 C C . PRO A 1 97 ? -3.651 44.289 -10.041 1.00 63.44 97 PRO A C 1
ATOM 746 O O . PRO A 1 97 ? -4.368 44.757 -10.928 1.00 63.44 97 PRO A O 1
ATOM 749 N N . ARG A 1 98 ? -3.070 45.061 -9.112 1.00 62.62 98 ARG A N 1
ATOM 750 C CA . ARG A 1 98 ? -3.187 46.531 -8.994 1.00 62.62 98 ARG A CA 1
ATOM 751 C C . ARG A 1 98 ? -2.523 47.287 -10.164 1.00 62.62 98 ARG A C 1
ATOM 753 O O . ARG A 1 98 ? -1.976 48.371 -9.980 1.00 62.62 98 ARG A O 1
ATOM 760 N N . ARG A 1 99 ? -2.559 46.735 -11.380 1.00 60.19 99 ARG A N 1
ATOM 761 C CA . ARG A 1 99 ? -1.900 47.265 -12.581 1.00 60.19 99 ARG A CA 1
ATOM 762 C C . ARG A 1 99 ? -2.426 48.636 -13.002 1.00 60.19 99 ARG A C 1
ATOM 764 O O . ARG A 1 99 ? -1.672 49.388 -13.599 1.00 60.19 99 ARG A O 1
ATOM 771 N N . LYS A 1 100 ? -3.660 49.010 -12.644 1.00 57.16 100 LYS A N 1
ATOM 772 C CA . LYS A 1 100 ? -4.215 50.315 -13.043 1.00 57.16 100 LYS A CA 1
ATOM 773 C C . LYS A 1 100 ? -3.558 51.507 -12.329 1.00 57.16 100 LYS A C 1
ATOM 775 O O . LYS A 1 100 ? -3.269 52.495 -12.983 1.00 57.16 100 LYS A O 1
ATOM 780 N N . LYS A 1 101 ? -3.213 51.398 -11.036 1.00 53.28 101 LYS A N 1
ATOM 781 C CA . LYS A 1 101 ? -2.601 52.527 -10.299 1.00 53.28 101 LYS A CA 1
ATOM 782 C C . LYS A 1 101 ? -1.100 52.707 -10.557 1.00 53.28 101 LYS A C 1
ATOM 784 O O . LYS A 1 101 ? -0.595 53.814 -10.420 1.00 53.28 101 LYS A O 1
ATOM 789 N N . ALA A 1 102 ? -0.383 51.642 -10.924 1.00 55.84 102 ALA A N 1
ATOM 790 C CA . ALA A 1 102 ? 1.054 51.730 -11.200 1.00 55.84 102 ALA A CA 1
ATOM 791 C C . ALA A 1 102 ? 1.351 52.421 -12.542 1.00 55.84 102 ALA A C 1
ATOM 793 O O . ALA A 1 102 ? 2.317 53.171 -12.637 1.00 55.84 102 ALA A O 1
ATOM 794 N N . VAL A 1 103 ? 0.503 52.209 -13.557 1.00 59.75 103 VAL A N 1
ATOM 795 C CA . VAL A 1 103 ? 0.670 52.836 -14.878 1.00 59.75 103 VAL A CA 1
ATOM 796 C C . VAL A 1 103 ? 0.355 54.334 -14.824 1.00 59.75 103 VAL A C 1
ATOM 798 O O . VAL A 1 103 ? 1.112 55.120 -15.383 1.00 59.75 103 VAL A O 1
ATOM 801 N N . GLU A 1 104 ? -0.676 54.756 -14.082 1.00 54.88 104 GLU A N 1
ATOM 802 C CA . GLU A 1 104 ? -0.961 56.188 -13.872 1.00 54.88 104 GLU A CA 1
ATOM 803 C C . GLU A 1 104 ? 0.164 56.909 -13.117 1.00 54.88 104 GLU A C 1
ATOM 805 O O . GLU A 1 104 ? 0.571 58.000 -13.512 1.00 54.88 104 GLU A O 1
ATOM 810 N N . ALA A 1 105 ? 0.726 56.291 -12.072 1.00 56.44 105 ALA A N 1
ATOM 811 C CA . ALA A 1 105 ? 1.840 56.883 -11.329 1.00 56.44 105 ALA A CA 1
ATOM 812 C C . ALA A 1 105 ? 3.134 56.970 -12.164 1.00 56.44 105 ALA A C 1
ATOM 814 O O . ALA A 1 105 ? 3.894 57.929 -12.023 1.00 56.44 105 ALA A O 1
ATOM 815 N N . ALA A 1 106 ? 3.381 55.996 -13.048 1.00 57.69 106 ALA A N 1
ATOM 816 C CA . ALA A 1 106 ? 4.516 56.019 -13.969 1.00 57.69 106 ALA A CA 1
ATOM 817 C C . ALA A 1 106 ? 4.338 57.069 -15.081 1.00 57.69 106 ALA A C 1
ATOM 819 O O . ALA A 1 106 ? 5.285 57.789 -15.387 1.00 57.69 106 ALA A O 1
ATOM 820 N N . ALA A 1 107 ? 3.127 57.215 -15.631 1.00 56.16 107 ALA A N 1
ATOM 821 C CA . ALA A 1 107 ? 2.820 58.235 -16.634 1.00 56.16 107 ALA A CA 1
ATOM 822 C C . ALA A 1 107 ? 2.951 59.661 -16.068 1.00 56.16 107 ALA A C 1
ATOM 824 O O . ALA A 1 107 ? 3.515 60.533 -16.725 1.00 56.16 107 ALA A O 1
ATOM 825 N N . ALA A 1 108 ? 2.512 59.887 -14.824 1.00 54.44 108 ALA A N 1
ATOM 826 C CA . ALA A 1 108 ? 2.676 61.178 -14.155 1.00 54.44 108 ALA A CA 1
ATOM 827 C C . ALA A 1 108 ? 4.155 61.532 -13.903 1.00 54.44 108 ALA A C 1
ATOM 829 O O . ALA A 1 108 ? 4.542 62.689 -14.056 1.00 54.44 108 ALA A O 1
ATOM 830 N N . ARG A 1 109 ? 5.000 60.546 -13.562 1.00 58.59 109 ARG A N 1
ATOM 831 C CA . ARG A 1 109 ? 6.451 60.758 -13.405 1.00 58.59 109 ARG A CA 1
ATOM 832 C C . ARG A 1 109 ? 7.149 61.029 -14.737 1.00 58.59 109 ARG A C 1
ATOM 834 O O . ARG A 1 109 ? 7.911 61.981 -14.819 1.00 58.59 109 ARG A O 1
ATOM 841 N N . ALA A 1 110 ? 6.815 60.278 -15.786 1.00 58.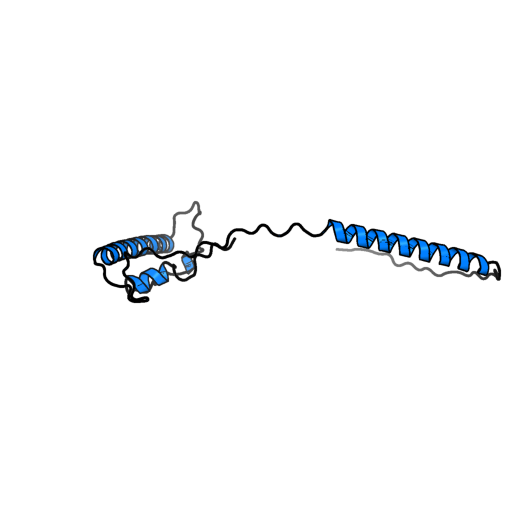00 110 ALA A N 1
ATOM 842 C CA . ALA A 1 110 ? 7.367 60.510 -17.119 1.00 58.00 110 ALA A CA 1
ATOM 843 C C . ALA A 1 110 ? 7.014 61.909 -17.659 1.00 58.00 110 ALA A C 1
ATOM 845 O O . ALA A 1 110 ? 7.859 62.570 -18.255 1.00 58.00 110 ALA A O 1
ATOM 846 N N . ALA A 1 111 ? 5.796 62.399 -17.402 1.00 57.50 111 ALA A N 1
ATOM 847 C CA . ALA A 1 111 ? 5.404 63.757 -17.779 1.00 57.50 111 ALA A CA 1
ATOM 848 C C . ALA A 1 111 ? 6.207 64.838 -17.028 1.00 57.50 111 ALA A C 1
ATOM 850 O O . ALA A 1 111 ? 6.571 65.853 -17.621 1.00 57.50 111 ALA A O 1
ATOM 851 N N . ALA A 1 112 ? 6.525 64.616 -15.747 1.00 57.47 112 ALA A N 1
ATOM 852 C CA . ALA A 1 112 ? 7.362 65.528 -14.967 1.00 57.47 112 ALA A CA 1
ATOM 853 C C . ALA A 1 112 ? 8.829 65.526 -15.440 1.00 57.47 112 ALA A C 1
ATOM 855 O O . ALA A 1 112 ? 9.432 66.594 -15.549 1.00 57.47 112 ALA A O 1
ATOM 856 N N . ASP A 1 113 ? 9.378 64.360 -15.790 1.00 54.91 113 ASP A N 1
ATOM 857 C CA . ASP A 1 113 ? 10.757 64.234 -16.282 1.00 54.91 113 ASP A CA 1
ATOM 858 C C . ASP A 1 113 ? 10.940 64.887 -17.665 1.00 54.91 113 ASP A C 1
ATOM 860 O O . ASP A 1 113 ? 11.957 65.542 -17.911 1.00 54.91 113 ASP A O 1
ATOM 864 N N . VAL A 1 114 ? 9.937 64.793 -18.550 1.00 59.62 114 VAL A N 1
ATOM 865 C CA . VAL A 1 114 ? 9.933 65.493 -19.851 1.00 59.62 114 VAL A CA 1
ATOM 866 C C . VAL A 1 114 ? 9.857 67.014 -19.669 1.00 59.62 114 VAL A C 1
ATOM 868 O O . VAL A 1 114 ? 10.552 67.756 -20.363 1.00 59.62 114 VAL A O 1
ATOM 871 N N . ALA A 1 115 ? 9.071 67.505 -18.707 1.00 56.88 115 ALA A N 1
ATOM 872 C CA . ALA A 1 115 ? 9.018 68.937 -18.402 1.00 56.88 115 ALA A CA 1
ATOM 873 C C . ALA A 1 115 ? 10.346 69.460 -17.815 1.00 56.88 115 ALA A C 1
ATOM 875 O O . ALA A 1 115 ? 10.799 70.546 -18.181 1.00 56.88 115 ALA A O 1
ATOM 876 N N . ALA A 1 116 ? 11.006 68.679 -16.952 1.00 55.84 116 ALA A N 1
ATOM 877 C CA . ALA A 1 116 ? 12.303 69.036 -16.375 1.00 55.84 116 ALA A CA 1
ATOM 878 C C . ALA A 1 116 ? 13.434 69.044 -17.421 1.00 55.84 116 ALA A C 1
ATOM 880 O O . ALA A 1 116 ? 14.273 69.948 -17.426 1.00 55.84 116 ALA A O 1
ATOM 881 N N . THR A 1 117 ? 13.435 68.081 -18.347 1.00 57.22 117 THR A N 1
ATOM 882 C CA . THR A 1 117 ? 14.403 68.049 -19.457 1.00 57.22 117 THR A CA 1
ATOM 883 C C . THR A 1 117 ? 14.166 69.175 -20.461 1.00 57.22 117 THR A C 1
ATOM 885 O O . THR A 1 117 ? 15.133 69.802 -20.885 1.00 57.22 117 THR A O 1
ATOM 888 N N . ALA A 1 118 ? 12.916 69.534 -20.771 1.00 55.31 118 ALA A N 1
ATOM 889 C CA . ALA A 1 118 ? 12.625 70.688 -21.628 1.00 55.31 118 ALA A CA 1
ATOM 890 C C . ALA A 1 118 ? 13.167 72.014 -21.048 1.00 55.31 118 ALA A C 1
ATOM 892 O O . ALA A 1 118 ? 13.753 72.812 -21.783 1.00 55.31 118 ALA A O 1
ATOM 893 N N . GLY A 1 119 ? 13.058 72.218 -19.729 1.00 54.84 119 GLY A N 1
ATOM 894 C CA . GLY A 1 119 ? 13.647 73.382 -19.052 1.00 54.84 119 GLY A CA 1
ATOM 895 C C . GLY A 1 119 ? 15.183 73.387 -19.063 1.00 54.84 119 GLY A C 1
ATOM 896 O O . GLY A 1 119 ? 15.803 74.438 -19.216 1.00 54.84 119 GLY A O 1
ATOM 897 N N . SER A 1 120 ? 15.809 72.210 -18.966 1.00 54.19 120 SER A N 1
ATOM 898 C CA . SER A 1 120 ? 17.268 72.045 -19.047 1.00 54.19 120 SER A CA 1
ATOM 899 C C . SER A 1 120 ? 17.826 72.338 -20.445 1.00 54.19 120 SER A C 1
ATOM 901 O O . SER A 1 120 ? 18.887 72.954 -20.556 1.00 54.19 120 SER A O 1
ATOM 903 N N . VAL A 1 121 ? 17.120 71.949 -21.510 1.00 52.16 121 VAL A N 1
ATOM 904 C CA . VAL A 1 121 ? 17.573 72.174 -22.894 1.00 52.16 121 VAL A CA 1
ATOM 905 C C . VAL A 1 121 ? 17.461 73.654 -23.285 1.00 52.16 121 VAL A C 1
ATOM 907 O O . VAL A 1 121 ? 18.348 74.170 -23.963 1.00 52.16 121 VAL A O 1
ATOM 910 N N . GLN A 1 122 ? 16.446 74.378 -22.793 1.00 50.19 122 GLN A N 1
ATOM 911 C CA . GLN A 1 122 ? 16.358 75.836 -22.972 1.00 50.19 122 GLN A CA 1
ATOM 912 C C . GLN A 1 122 ? 17.463 76.599 -22.222 1.00 50.19 122 GLN A C 1
ATOM 914 O O . GLN A 1 122 ? 17.947 77.609 -22.727 1.00 50.19 122 GLN A O 1
ATOM 919 N N . ALA A 1 123 ? 17.905 76.108 -21.058 1.00 44.38 123 ALA A N 1
ATOM 920 C CA . ALA A 1 123 ? 19.025 76.703 -20.326 1.00 44.38 123 ALA A CA 1
ATOM 921 C C . ALA A 1 123 ? 20.385 76.442 -21.006 1.00 44.38 123 ALA A C 1
ATOM 923 O O . ALA A 1 123 ? 21.231 77.332 -21.033 1.00 44.38 123 ALA A O 1
ATOM 924 N N . ALA A 1 124 ? 20.588 75.254 -21.591 1.00 48.31 124 ALA A N 1
ATOM 925 C CA . ALA A 1 124 ? 21.825 74.907 -22.296 1.00 48.31 124 ALA A CA 1
ATOM 92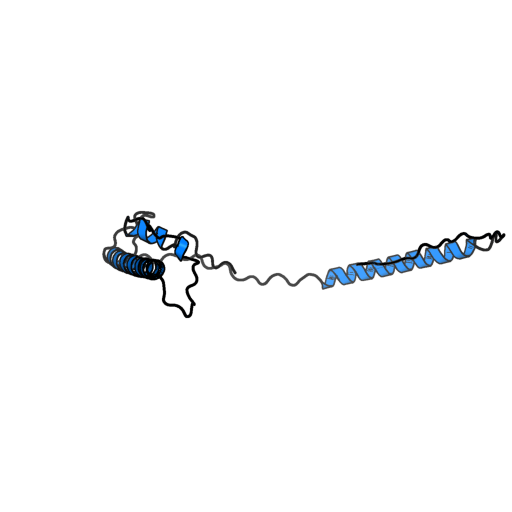6 C C . ALA A 1 124 ? 21.961 75.620 -23.655 1.00 48.31 124 ALA A C 1
ATOM 928 O O . ALA A 1 124 ? 23.052 76.069 -24.000 1.00 48.31 124 ALA A O 1
ATOM 929 N N . ALA A 1 125 ? 20.859 75.803 -24.394 1.00 48.66 125 ALA A N 1
ATOM 930 C CA . ALA A 1 125 ? 20.869 76.528 -25.668 1.00 48.66 125 ALA A CA 1
ATOM 931 C C . ALA A 1 125 ? 21.291 78.005 -25.524 1.00 48.66 125 ALA A C 1
ATOM 933 O O . ALA A 1 125 ? 21.843 78.571 -26.458 1.00 48.66 125 ALA A O 1
ATOM 934 N N . ALA A 1 126 ? 21.105 78.617 -24.348 1.00 47.28 126 ALA A N 1
ATOM 935 C CA . ALA A 1 126 ? 21.576 79.976 -24.076 1.00 47.28 126 ALA A CA 1
ATOM 936 C C . ALA A 1 126 ? 23.100 80.077 -23.835 1.00 47.28 126 ALA A C 1
ATOM 938 O O . ALA A 1 126 ? 23.626 81.185 -23.773 1.00 47.28 126 ALA A O 1
ATOM 939 N N . MET A 1 127 ? 23.817 78.953 -23.676 1.00 55.72 127 MET A N 1
ATOM 940 C CA . MET A 1 127 ? 25.240 78.932 -23.295 1.00 55.72 127 MET A CA 1
ATOM 941 C C . MET A 1 127 ? 26.191 78.466 -24.411 1.00 55.72 127 MET A C 1
ATOM 943 O O . MET A 1 127 ? 27.402 78.603 -24.259 1.00 55.72 127 MET A O 1
ATOM 947 N N . SER A 1 128 ? 25.678 77.938 -25.528 1.00 49.28 128 SER A N 1
ATOM 948 C CA . SER A 1 128 ? 26.496 77.357 -26.610 1.00 49.28 128 SER A CA 1
ATOM 949 C C . SER A 1 128 ? 26.850 78.312 -27.764 1.00 49.28 128 SER A C 1
ATOM 951 O O . SER A 1 128 ? 27.482 77.874 -28.717 1.00 49.28 128 SER A O 1
ATOM 953 N N . ASP A 1 129 ? 26.535 79.608 -27.669 1.00 49.59 129 ASP A N 1
ATOM 954 C CA . ASP A 1 129 ? 26.967 80.634 -28.646 1.00 49.59 129 ASP A CA 1
ATOM 955 C C . ASP A 1 129 ? 28.402 81.163 -28.407 1.00 49.59 129 ASP A C 1
ATOM 957 O O . ASP A 1 129 ? 28.836 82.129 -29.035 1.00 49.59 129 ASP A O 1
ATOM 961 N N . ALA A 1 130 ? 29.180 80.537 -27.518 1.00 51.91 130 ALA A N 1
ATOM 962 C CA . ALA A 1 130 ? 30.567 80.913 -27.258 1.00 51.91 130 ALA A CA 1
ATOM 963 C C . ALA A 1 130 ? 31.520 79.719 -27.443 1.00 51.91 130 ALA A C 1
ATOM 965 O O . ALA A 1 130 ? 31.428 78.728 -26.726 1.00 51.91 130 ALA A O 1
ATOM 966 N N . SER A 1 131 ? 32.481 79.885 -28.358 1.00 49.12 131 SER A N 1
ATOM 967 C CA . SER A 1 131 ? 33.652 79.028 -28.631 1.00 49.12 131 SER A CA 1
ATOM 968 C C . SER A 1 131 ? 33.454 77.812 -29.544 1.00 49.12 131 SER A C 1
ATOM 970 O O . SER A 1 131 ? 33.310 76.680 -29.092 1.00 49.12 131 SER A O 1
ATOM 972 N N . GLY A 1 132 ? 33.609 78.046 -30.851 1.00 38.44 132 GLY A N 1
ATOM 973 C CA . GLY A 1 132 ? 34.084 77.049 -31.814 1.00 38.44 132 GLY A CA 1
ATOM 974 C C . GLY A 1 132 ? 35.516 77.385 -32.247 1.00 38.44 132 GLY A C 1
ATOM 975 O O . GLY A 1 132 ? 35.783 78.516 -32.646 1.00 38.44 132 GLY A O 1
ATOM 976 N N . GLY A 1 133 ? 36.428 76.418 -32.146 1.00 34.50 133 GLY A N 1
ATOM 977 C CA . GLY A 1 133 ? 37.813 76.519 -32.608 1.00 34.50 133 GLY A CA 1
ATOM 978 C C . GLY A 1 133 ? 38.446 75.132 -32.728 1.00 34.50 133 GLY A C 1
ATOM 979 O O . GLY A 1 133 ? 38.568 74.420 -31.737 1.00 34.50 133 GLY A O 1
ATOM 980 N N . GLU A 1 134 ? 38.762 74.770 -33.967 1.00 40.84 134 GLU A N 1
ATOM 981 C CA . GLU A 1 134 ? 39.252 73.497 -34.515 1.00 40.84 134 GLU A CA 1
ATOM 982 C C . GLU A 1 134 ? 40.404 72.792 -33.774 1.00 40.84 134 GLU A C 1
ATOM 984 O O . GLU A 1 134 ? 41.356 73.441 -33.355 1.00 40.84 134 GLU A O 1
ATOM 989 N N . GLN A 1 135 ? 40.407 71.446 -33.794 1.00 39.56 135 GLN A N 1
ATOM 990 C CA . GLN A 1 135 ? 41.515 70.689 -34.405 1.00 39.56 135 GLN A CA 1
ATOM 991 C C . GLN A 1 135 ? 41.190 69.201 -34.635 1.00 39.56 135 GLN A C 1
ATOM 993 O O . GLN A 1 135 ? 40.759 68.475 -33.743 1.00 39.56 135 GLN A O 1
ATOM 998 N N . SER A 1 136 ? 41.432 68.775 -35.869 1.00 46.88 136 SER A N 1
ATOM 999 C CA . SER A 1 136 ? 41.476 67.410 -36.397 1.00 46.88 136 SER A CA 1
ATOM 1000 C C . SER A 1 136 ? 42.887 66.822 -36.298 1.00 46.88 136 SER A C 1
ATOM 1002 O O . SER A 1 136 ? 43.828 67.567 -36.551 1.00 46.88 136 SER A O 1
ATOM 1004 N N . ASP A 1 137 ? 43.032 65.507 -36.088 1.00 41.03 137 ASP A N 1
ATOM 1005 C CA . ASP A 1 137 ? 43.898 64.663 -36.935 1.00 41.03 137 ASP A CA 1
ATOM 1006 C C . ASP A 1 137 ? 43.666 63.149 -36.721 1.00 41.03 137 ASP A C 1
ATOM 1008 O O . ASP A 1 137 ? 43.168 62.709 -35.683 1.00 41.03 137 ASP A O 1
ATOM 1012 N N . ALA A 1 138 ? 44.019 62.406 -37.770 1.00 45.16 138 ALA A N 1
ATOM 1013 C CA . ALA A 1 138 ? 44.027 60.969 -38.045 1.00 45.16 138 ALA A CA 1
ATOM 1014 C C . ALA A 1 138 ? 44.732 60.116 -36.962 1.00 45.16 138 ALA A C 1
ATOM 1016 O O . ALA A 1 138 ? 45.510 60.622 -36.168 1.00 45.16 138 ALA A O 1
ATOM 1017 N N . GLY A 1 139 ? 44.563 58.799 -36.822 1.00 41.56 139 GLY A N 1
ATOM 1018 C CA . GLY A 1 139 ? 44.258 57.716 -37.758 1.00 41.56 139 GLY A CA 1
ATOM 1019 C C . GLY A 1 139 ? 45.318 56.618 -37.558 1.00 41.56 139 GLY A C 1
ATOM 1020 O O . GLY A 1 139 ? 46.493 56.937 -37.439 1.00 41.56 139 GLY A O 1
ATOM 1021 N N . SER A 1 140 ? 44.935 55.338 -37.488 1.00 45.03 140 SER A N 1
ATOM 1022 C CA . SER A 1 140 ? 45.844 54.195 -37.712 1.00 45.03 140 SER A CA 1
ATOM 1023 C C . SER A 1 140 ? 45.037 52.901 -37.796 1.00 45.03 140 SER A C 1
ATOM 1025 O O . SER A 1 140 ? 44.314 52.559 -36.862 1.00 45.03 140 SER A O 1
ATOM 1027 N N . GLY A 1 141 ? 45.172 52.189 -38.914 1.00 45.66 141 GLY A N 1
ATOM 1028 C CA . GLY A 1 141 ? 44.713 50.811 -39.087 1.00 45.66 141 GLY A CA 1
ATOM 1029 C C . GLY A 1 141 ? 45.847 49.797 -38.913 1.00 45.66 141 GLY A C 1
ATOM 1030 O O . GLY A 1 141 ? 46.993 50.206 -38.761 1.00 45.66 141 GLY A O 1
ATOM 1031 N N . THR A 1 142 ? 45.471 48.514 -38.932 1.00 50.19 142 THR A N 1
ATOM 1032 C CA . THR A 1 142 ? 46.127 47.305 -39.501 1.00 50.19 142 THR A CA 1
ATOM 1033 C C . THR A 1 142 ? 45.293 46.098 -39.017 1.00 50.19 142 THR A C 1
ATOM 1035 O O . THR A 1 142 ? 44.987 45.994 -37.834 1.00 50.19 142 THR A O 1
ATOM 1038 N N . GLU A 1 143 ? 44.564 45.378 -39.877 1.00 48.72 143 GLU A N 1
ATOM 1039 C CA . GLU A 1 143 ? 44.957 44.247 -40.750 1.00 48.72 143 GLU A CA 1
ATOM 1040 C C . GLU A 1 143 ? 45.438 42.981 -40.013 1.00 48.72 143 GLU A C 1
ATOM 1042 O O . GLU A 1 143 ? 46.347 43.032 -39.190 1.00 48.72 143 GLU A O 1
ATOM 1047 N N . GLY A 1 144 ? 44.838 41.828 -40.350 1.00 45.47 144 GLY A N 1
ATOM 1048 C CA . GLY A 1 144 ? 45.237 40.507 -39.849 1.00 45.47 144 GLY A CA 1
ATOM 1049 C C . GLY A 1 144 ? 44.257 39.383 -40.211 1.00 45.47 144 GLY A C 1
ATOM 1050 O O . GLY A 1 144 ? 43.425 38.994 -39.400 1.00 45.47 144 GLY A O 1
ATOM 1051 N N . GLU A 1 145 ? 44.368 38.898 -41.446 1.00 45.31 145 GLU A N 1
ATOM 1052 C CA . GLU A 1 145 ? 43.599 37.846 -42.129 1.00 45.31 145 GLU A CA 1
ATOM 1053 C C . GLU A 1 145 ? 44.253 36.443 -41.991 1.00 45.31 145 GLU A C 1
ATOM 1055 O O . GLU A 1 145 ? 45.460 36.352 -41.778 1.00 45.31 145 GLU A O 1
ATOM 1060 N N . GLY A 1 146 ? 43.477 35.359 -42.185 1.00 44.22 146 GLY A N 1
ATOM 1061 C CA . GLY A 1 146 ? 43.966 34.019 -42.602 1.00 44.22 146 GLY A CA 1
ATOM 1062 C C . GLY A 1 146 ? 43.731 32.866 -41.603 1.00 44.22 146 GLY A C 1
ATOM 1063 O O . GLY A 1 146 ? 44.331 32.846 -40.537 1.00 44.22 146 GLY A O 1
ATOM 1064 N N . ALA A 1 147 ? 42.757 31.965 -41.826 1.00 48.28 147 ALA A N 1
ATOM 1065 C CA . ALA A 1 147 ? 42.787 30.740 -42.671 1.00 48.28 147 ALA A CA 1
ATOM 1066 C C . ALA A 1 147 ? 43.332 29.499 -41.911 1.00 48.28 147 ALA A C 1
ATOM 1068 O O . ALA A 1 147 ? 44.488 29.467 -41.515 1.00 48.28 147 ALA A O 1
ATOM 1069 N N . VAL A 1 148 ? 42.482 28.548 -41.481 1.00 47.75 148 VAL A N 1
ATOM 1070 C CA . VAL A 1 148 ? 42.054 27.306 -42.186 1.00 47.75 148 VAL A CA 1
ATOM 1071 C C . V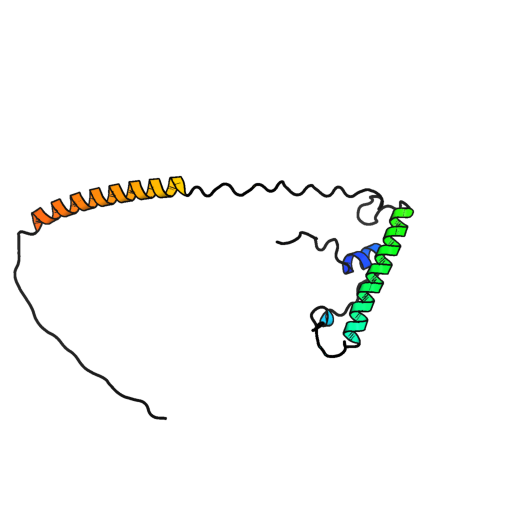AL A 1 148 ? 43.219 26.495 -42.755 1.00 47.75 148 VAL A C 1
ATOM 1073 O O . VAL A 1 148 ? 43.773 26.943 -43.744 1.00 47.75 148 VAL A O 1
ATOM 1076 N N . VAL A 1 149 ? 43.472 25.285 -42.220 1.00 52.91 149 VAL A N 1
ATOM 1077 C CA . VAL A 1 149 ? 43.709 24.015 -42.955 1.00 52.91 149 VAL A CA 1
ATOM 1078 C C . VAL A 1 149 ? 43.562 22.822 -41.978 1.00 52.91 149 VAL A C 1
ATOM 1080 O O . VAL A 1 149 ? 44.217 22.808 -40.944 1.00 52.91 149 VAL A O 1
ATOM 1083 N N . GLN A 1 150 ? 42.699 21.879 -42.395 1.00 54.38 150 GLN A N 1
ATOM 1084 C CA . GLN A 1 150 ? 42.554 20.425 -42.124 1.00 54.38 150 GLN A CA 1
ATOM 1085 C C . GLN A 1 150 ? 42.575 19.866 -40.696 1.00 54.38 150 GLN A C 1
ATOM 1087 O O . GLN A 1 150 ? 43.640 19.852 -40.047 1.00 54.38 150 GLN A O 1
#

InterPro domains:
  IPR002562 3'-5' exonuclease domain [PF01612] (4-62)
  IPR012337 Ribonuclease H-like superfamily [SSF53098] (4-62)
  IPR036397 Ribonuclease H superfamily [G3DSA:3.30.420.10] (2-66)

Sequence (150 aa):
YELGWRKECSLALLTRTILGVPSDKDMAHTKSDWDTEAPLTVGQVKYAALDALATGAAFRRLRLLHASGEPCTNCGRPWSEPRQIPEPPAFTPPPPPRRKKAVEAAAARAAADVAATAGSVQAAAAMSDASGGEQSDAGSGTEGEGAVVQ

Radius of gyration: 38.74 Å; chains: 1; bounding box: 64×93×63 Å

pLDDT: mean 71.19, std 18.87, range [34.47, 95.75]

Organism: NCBI:txid1034604

Foldseek 3Di:
DPPPPDPCPDLQNLCCQQVVDGLPQDCVLVPDDPPDPDDDDPNNVVRVVSSVVSVVVSVVSLVVQQVVQAARPPPRHRSVDDDPDPDPPPPDPPDDPPVVVVVVVVVVVVVVVVVVVVVVVVVVVVPPPDDDDDDDDDDDDDDDDDDDDD